Protein AF-A0A171DHA8-F1 (afdb_monomer_lite)

Radius of gyration: 13.78 Å; chains: 1; bounding box: 27×20×43 Å

Structure (mmCIF, N/CA/C/O backbone):
data_AF-A0A171DHA8-F1
#
_entry.id   AF-A0A171DHA8-F1
#
loop_
_atom_site.group_PDB
_atom_site.id
_ato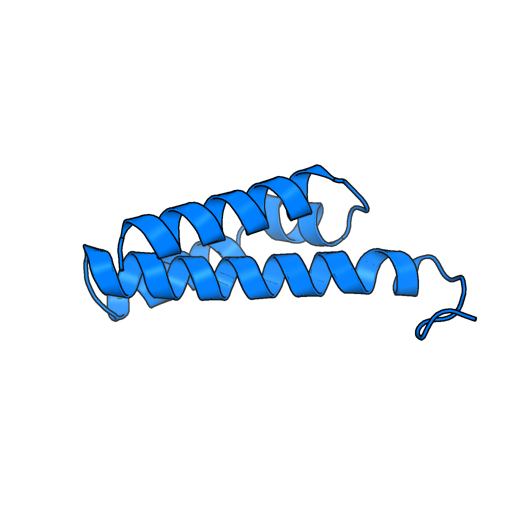m_site.type_symbol
_atom_site.label_atom_id
_atom_site.label_alt_id
_atom_site.label_comp_id
_atom_site.label_asym_id
_atom_site.label_entity_id
_atom_site.label_seq_id
_atom_site.pdbx_PDB_ins_code
_atom_site.Cartn_x
_atom_site.Cartn_y
_atom_site.Cartn_z
_atom_site.occupancy
_atom_site.B_iso_or_equiv
_atom_site.auth_seq_id
_atom_site.auth_comp_id
_atom_site.auth_asym_id
_atom_site.auth_atom_id
_atom_site.pdbx_PDB_model_num
ATOM 1 N N . MET A 1 1 ? 2.739 -6.392 -31.044 1.00 42.97 1 MET A N 1
ATOM 2 C CA . MET A 1 1 ? 3.725 -5.408 -30.548 1.00 42.97 1 MET A CA 1
ATOM 3 C C . MET A 1 1 ? 3.154 -4.801 -29.279 1.00 42.97 1 MET A C 1
ATOM 5 O O . MET A 1 1 ? 2.004 -4.388 -29.318 1.00 42.97 1 MET A O 1
ATOM 9 N N . GLY A 1 2 ? 3.861 -4.893 -28.149 1.00 60.53 2 GLY A N 1
ATOM 10 C CA . GLY A 1 2 ? 3.335 -4.462 -26.847 1.00 60.53 2 GLY A CA 1
ATOM 11 C C . GLY A 1 2 ? 2.974 -2.974 -26.826 1.00 60.53 2 GLY A C 1
ATOM 12 O O . GLY A 1 2 ? 3.610 -2.182 -27.516 1.00 60.53 2 GLY A O 1
ATOM 13 N N . LEU A 1 3 ? 1.960 -2.613 -26.031 1.00 62.09 3 LEU A N 1
ATOM 14 C CA . LEU A 1 3 ? 1.412 -1.250 -25.875 1.00 62.09 3 LEU A CA 1
ATOM 15 C C . LEU A 1 3 ? 2.451 -0.186 -25.475 1.00 62.09 3 LEU A C 1
ATOM 17 O O . LEU A 1 3 ? 2.212 1.005 -25.639 1.00 62.09 3 LEU A O 1
ATOM 21 N N . PHE A 1 4 ? 3.612 -0.615 -24.990 1.00 60.94 4 PHE A N 1
ATOM 22 C CA . PHE A 1 4 ? 4.754 0.229 -24.693 1.00 60.94 4 PHE A CA 1
ATOM 23 C C . PHE A 1 4 ? 5.954 -0.401 -25.402 1.00 60.94 4 PHE A C 1
ATOM 25 O O . PHE A 1 4 ? 6.258 -1.570 -25.167 1.00 60.94 4 PHE A O 1
ATOM 32 N N . GLY A 1 5 ? 6.581 0.328 -26.330 1.00 60.12 5 GLY A N 1
ATOM 33 C CA . GLY A 1 5 ? 7.720 -0.168 -27.109 1.00 60.12 5 GLY A CA 1
ATOM 34 C C . GLY A 1 5 ? 8.861 -0.708 -26.235 1.00 60.12 5 GLY A C 1
ATOM 35 O O . GLY A 1 5 ? 8.910 -0.462 -25.032 1.00 60.12 5 GLY A O 1
ATOM 36 N N . VAL A 1 6 ? 9.800 -1.441 -26.835 1.00 63.25 6 VAL A N 1
ATOM 37 C CA . VAL A 1 6 ? 10.929 -2.045 -26.107 1.00 63.25 6 VAL A CA 1
ATOM 38 C C . VAL A 1 6 ? 11.899 -0.939 -25.671 1.00 63.25 6 VAL A C 1
ATOM 40 O O . VAL A 1 6 ? 12.771 -0.528 -26.426 1.00 63.25 6 VAL A O 1
ATOM 43 N N . SER A 1 7 ? 11.707 -0.405 -24.466 1.00 72.75 7 SER A N 1
ATOM 44 C CA . SER A 1 7 ? 12.600 0.567 -23.831 1.00 72.75 7 SER A CA 1
ATOM 45 C C . SER A 1 7 ? 12.693 0.288 -22.332 1.00 72.75 7 SER A C 1
ATOM 47 O O . SER A 1 7 ? 11.724 -0.163 -21.716 1.00 72.75 7 SER A O 1
ATOM 49 N N . ASP A 1 8 ? 13.840 0.587 -21.718 1.00 70.81 8 ASP A N 1
ATOM 50 C CA . ASP A 1 8 ? 14.048 0.378 -20.277 1.00 70.81 8 ASP A CA 1
ATOM 51 C C . ASP A 1 8 ? 13.028 1.132 -19.412 1.00 70.81 8 ASP A C 1
ATOM 53 O O . ASP A 1 8 ? 12.680 0.688 -18.318 1.00 70.81 8 ASP A O 1
ATOM 57 N N . GLY A 1 9 ? 12.524 2.269 -19.903 1.00 73.94 9 GLY A N 1
ATOM 58 C CA . GLY A 1 9 ? 11.457 3.030 -19.252 1.00 73.94 9 GLY A CA 1
ATOM 59 C C . GLY A 1 9 ? 10.104 2.321 -19.322 1.00 73.94 9 GLY A C 1
ATOM 60 O O . GLY A 1 9 ? 9.418 2.202 -18.306 1.00 73.94 9 GLY A O 1
ATOM 61 N N . ALA A 1 10 ? 9.747 1.785 -20.493 1.00 75.31 10 ALA A N 1
ATOM 62 C CA . ALA A 1 10 ? 8.518 1.015 -20.686 1.00 75.31 10 ALA A CA 1
ATOM 63 C C . ALA A 1 10 ? 8.476 -0.246 -19.812 1.00 75.31 10 ALA A C 1
ATOM 65 O O . ALA A 1 10 ? 7.423 -0.578 -19.272 1.00 75.31 10 ALA A O 1
ATOM 66 N N . ALA A 1 11 ? 9.622 -0.903 -19.606 1.00 78.12 11 ALA A N 1
ATOM 67 C CA . ALA A 1 11 ? 9.722 -2.074 -18.738 1.00 78.12 11 ALA A CA 1
ATOM 68 C C . ALA A 1 11 ? 9.463 -1.752 -17.254 1.00 78.12 11 ALA A C 1
ATOM 70 O O . ALA A 1 11 ? 8.989 -2.611 -16.518 1.00 78.12 11 ALA A O 1
ATOM 71 N N . ARG A 1 12 ? 9.745 -0.520 -16.803 1.00 82.50 12 ARG A N 1
ATOM 72 C CA . ARG A 1 12 ? 9.592 -0.084 -15.398 1.00 82.50 12 ARG A CA 1
ATOM 73 C C . ARG A 1 12 ? 8.216 0.499 -15.089 1.00 82.50 12 ARG A C 1
ATOM 75 O O . ARG A 1 12 ? 7.771 0.444 -13.948 1.00 82.50 12 ARG A O 1
ATOM 82 N N . LEU A 1 13 ? 7.540 1.039 -16.098 1.00 83.50 13 LEU A N 1
ATOM 83 C CA . LEU A 1 13 ? 6.206 1.634 -15.995 1.00 83.50 13 LEU A CA 1
ATOM 84 C C . LEU A 1 13 ? 5.178 0.738 -15.264 1.00 83.50 13 LEU A C 1
ATOM 86 O O . LEU A 1 13 ? 4.553 1.232 -14.323 1.00 83.50 13 LEU A O 1
ATOM 90 N N . PRO A 1 14 ? 5.030 -0.569 -15.581 1.00 85.00 14 PRO A N 1
ATOM 91 C CA . PRO A 1 14 ? 4.093 -1.433 -14.857 1.00 85.00 14 PRO A CA 1
ATOM 92 C C . PRO A 1 14 ? 4.439 -1.588 -13.368 1.00 85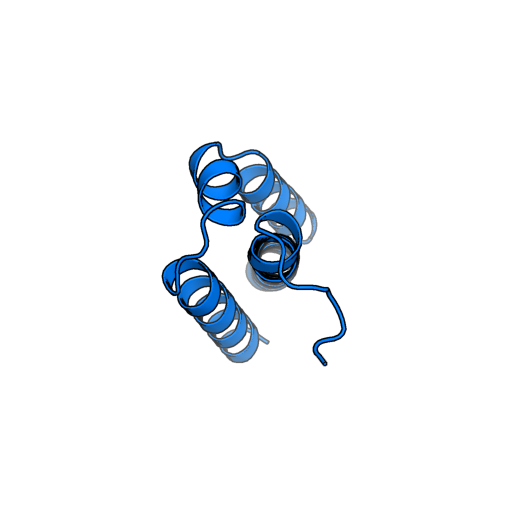.00 14 PRO A C 1
ATOM 94 O O . PRO A 1 14 ? 3.535 -1.654 -12.539 1.00 85.00 14 PRO A O 1
ATOM 97 N N . PHE A 1 15 ? 5.723 -1.580 -13.003 1.00 87.81 15 PHE A N 1
ATOM 98 C CA . PHE A 1 15 ? 6.163 -1.660 -11.605 1.00 87.81 15 PHE A CA 1
ATOM 99 C C . PHE A 1 15 ? 5.857 -0.371 -10.841 1.00 87.81 15 PHE A C 1
ATOM 101 O O . PHE A 1 15 ? 5.399 -0.418 -9.703 1.00 87.81 15 PHE A O 1
ATOM 108 N N . VAL A 1 16 ? 6.004 0.791 -11.475 1.00 88.88 16 VAL A N 1
ATOM 109 C CA . VAL A 1 16 ? 5.589 2.065 -10.869 1.00 88.88 16 VAL A CA 1
ATOM 110 C C . VAL A 1 16 ? 4.075 2.087 -10.625 1.00 88.88 16 VAL A C 1
ATOM 112 O O . VAL A 1 16 ? 3.632 2.521 -9.561 1.00 88.88 16 VAL A O 1
ATOM 115 N N . LEU A 1 17 ? 3.277 1.567 -11.563 1.00 89.94 17 LEU A N 1
ATOM 116 C CA . LEU A 1 17 ? 1.824 1.451 -11.399 1.00 89.94 17 LEU A CA 1
ATOM 117 C C . LEU A 1 17 ? 1.444 0.484 -10.269 1.00 89.94 17 LEU A C 1
ATOM 119 O O . LEU A 1 17 ? 0.593 0.819 -9.449 1.00 89.94 17 LEU A O 1
ATOM 123 N N . LEU A 1 18 ? 2.105 -0.673 -10.175 1.00 90.50 18 LEU A N 1
ATOM 124 C CA . LEU A 1 18 ? 1.940 -1.626 -9.067 1.00 90.50 18 LEU A CA 1
ATOM 125 C C . LEU A 1 18 ? 2.308 -1.006 -7.711 1.00 90.50 18 LEU A C 1
ATOM 127 O O . LEU A 1 18 ? 1.611 -1.213 -6.715 1.00 90.50 18 LEU A O 1
ATOM 131 N N . ALA A 1 19 ? 3.366 -0.197 -7.670 1.00 91.19 19 ALA A N 1
ATOM 132 C CA . ALA A 1 19 ? 3.782 0.495 -6.457 1.00 91.19 19 ALA A CA 1
ATOM 133 C C . ALA A 1 19 ? 2.745 1.531 -5.998 1.00 91.19 19 ALA A C 1
ATOM 135 O O . ALA A 1 19 ? 2.484 1.652 -4.798 1.00 91.19 19 ALA A O 1
ATOM 136 N N . LEU A 1 20 ? 2.134 2.250 -6.945 1.00 92.38 20 LEU A N 1
ATOM 137 C CA . LEU A 1 20 ? 1.054 3.195 -6.668 1.00 92.38 20 LEU A CA 1
ATOM 138 C C . LEU A 1 20 ? -0.227 2.470 -6.228 1.00 92.38 20 LEU A C 1
ATOM 140 O O . LEU A 1 20 ? -0.867 2.880 -5.260 1.00 92.38 20 LEU A O 1
ATOM 144 N N . LEU A 1 21 ? -0.563 1.358 -6.888 1.00 92.81 21 LEU A N 1
ATOM 145 C CA . LEU A 1 21 ? -1.693 0.505 -6.524 1.00 92.81 21 LEU A CA 1
ATOM 146 C C . LEU A 1 21 ? -1.551 -0.023 -5.090 1.00 92.81 21 LEU A C 1
ATOM 148 O O . LEU A 1 21 ? -2.499 0.042 -4.314 1.00 92.81 21 LEU A O 1
ATOM 152 N N . SER A 1 22 ? -0.357 -0.474 -4.706 1.00 93.50 22 SER A N 1
ATOM 153 C CA . SER A 1 22 ? -0.068 -0.936 -3.342 1.00 93.50 22 SER A CA 1
ATOM 154 C C . SER A 1 22 ? -0.292 0.148 -2.286 1.00 93.50 22 SER A C 1
ATOM 156 O O . SER A 1 22 ? -0.823 -0.141 -1.214 1.00 93.50 22 SER A O 1
ATOM 158 N N . ALA A 1 23 ? 0.070 1.401 -2.583 1.00 93.94 23 ALA A N 1
ATOM 159 C CA . ALA A 1 23 ? -0.181 2.521 -1.678 1.00 93.94 23 ALA A CA 1
ATOM 160 C C . ALA A 1 23 ? -1.689 2.737 -1.462 1.00 93.94 23 ALA A C 1
ATOM 162 O O . ALA A 1 23 ? -2.135 2.901 -0.324 1.00 93.94 23 ALA A O 1
ATOM 163 N N . TRP A 1 24 ? -2.486 2.637 -2.530 1.00 93.88 24 TRP A N 1
ATOM 164 C CA . TRP A 1 24 ? -3.946 2.686 -2.428 1.00 93.88 24 TRP A CA 1
ATOM 165 C C . TRP A 1 24 ? -4.493 1.507 -1.613 1.00 93.88 24 TRP A C 1
ATOM 167 O O . TRP A 1 24 ? -5.304 1.701 -0.709 1.00 93.88 24 TRP A O 1
ATOM 177 N N . ILE A 1 25 ? -4.024 0.285 -1.859 1.00 94.12 25 ILE A N 1
ATOM 178 C CA . ILE A 1 25 ? -4.469 -0.891 -1.100 1.00 94.12 25 ILE A CA 1
ATOM 179 C C . ILE A 1 25 ? -4.206 -0.701 0.403 1.00 94.12 25 ILE A C 1
ATOM 181 O O . ILE A 1 25 ? -5.096 -0.945 1.216 1.00 9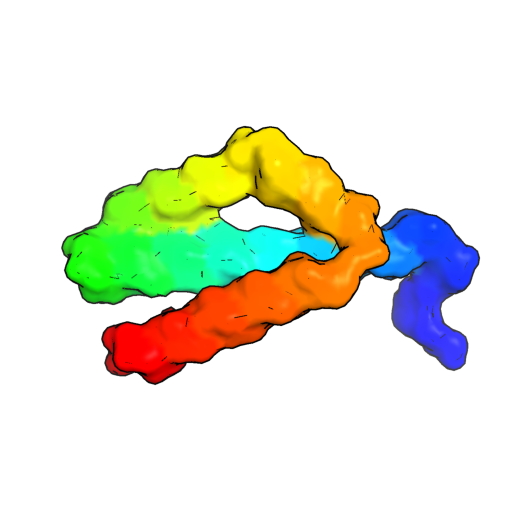4.12 25 ILE A O 1
ATOM 185 N N . ILE A 1 26 ? -3.037 -0.176 0.779 1.00 95.31 26 ILE A N 1
ATOM 186 C CA . ILE A 1 26 ? -2.699 0.134 2.177 1.00 95.31 26 ILE A CA 1
ATOM 187 C C . ILE A 1 26 ? -3.618 1.200 2.776 1.00 95.31 26 ILE A C 1
ATOM 189 O O . ILE A 1 26 ? -4.022 1.070 3.934 1.00 95.31 26 ILE A O 1
ATOM 193 N N . TYR A 1 27 ? -3.999 2.217 2.000 1.00 95.19 27 TYR A N 1
ATOM 194 C CA . TYR A 1 27 ? -5.030 3.160 2.427 1.00 95.19 27 TYR A CA 1
ATOM 195 C C . TYR A 1 27 ? -6.343 2.441 2.756 1.00 95.19 27 TYR A C 1
ATOM 197 O O . TYR A 1 27 ? -6.919 2.691 3.815 1.00 95.19 27 TYR A O 1
ATOM 205 N N . GLY A 1 28 ? -6.789 1.534 1.880 1.00 92.56 28 GLY A N 1
ATOM 206 C CA . GLY A 1 28 ? -8.004 0.741 2.077 1.00 92.56 28 GLY A CA 1
ATOM 207 C C . GLY A 1 28 ? -7.945 -0.103 3.349 1.00 92.56 28 GLY A C 1
ATOM 208 O O . GLY A 1 28 ? -8.829 0.004 4.194 1.00 92.56 28 GLY A O 1
ATOM 209 N N . ILE A 1 29 ? -6.860 -0.859 3.537 1.00 94.25 29 ILE A N 1
ATOM 210 C CA . ILE A 1 29 ? -6.647 -1.698 4.725 1.00 94.25 29 ILE A CA 1
ATOM 211 C C . ILE A 1 29 ? -6.660 -0.843 6.000 1.00 94.25 29 ILE A C 1
ATOM 213 O O . ILE A 1 29 ? -7.398 -1.131 6.939 1.00 94.25 29 ILE A O 1
ATOM 217 N N . GLY A 1 30 ? -5.885 0.244 6.043 1.00 93.62 30 GLY A N 1
ATOM 218 C CA . GLY A 1 30 ? -5.818 1.104 7.227 1.00 93.62 30 GLY A CA 1
ATOM 219 C C . GLY A 1 30 ? -7.132 1.835 7.524 1.00 93.62 30 GLY A C 1
ATOM 220 O O . GLY A 1 30 ? -7.454 2.076 8.691 1.00 93.62 30 GLY A O 1
ATOM 221 N N . ALA A 1 31 ? -7.906 2.160 6.484 1.00 94.00 31 ALA A N 1
ATOM 222 C CA . ALA A 1 31 ? -9.230 2.753 6.624 1.00 94.00 31 ALA A CA 1
ATOM 223 C C . ALA A 1 31 ? -10.263 1.769 7.190 1.00 94.00 31 ALA A C 1
ATOM 225 O O . ALA A 1 31 ? -11.124 2.211 7.949 1.00 94.00 31 ALA A O 1
ATOM 226 N N . LEU A 1 32 ? -10.158 0.479 6.852 1.00 93.38 32 LEU A N 1
ATOM 227 C CA . LEU A 1 32 ? -11.035 -0.584 7.354 1.00 93.38 32 LEU A CA 1
ATOM 228 C C . LEU A 1 32 ? -10.701 -0.991 8.797 1.00 93.38 32 LEU A C 1
ATOM 230 O O . LEU A 1 32 ? -11.608 -1.130 9.609 1.00 93.38 32 LEU A O 1
ATOM 234 N N . ILE A 1 33 ? -9.416 -1.159 9.131 1.00 94.00 33 ILE A N 1
ATOM 235 C CA . ILE A 1 33 ? -9.000 -1.690 10.444 1.00 94.00 33 ILE A CA 1
ATOM 236 C C . ILE A 1 33 ? -9.037 -0.620 11.544 1.00 94.00 33 ILE A C 1
ATOM 238 O O . ILE A 1 33 ? -9.450 -0.903 12.665 1.00 94.00 33 ILE A O 1
ATOM 242 N N . LEU A 1 34 ? -8.560 0.598 11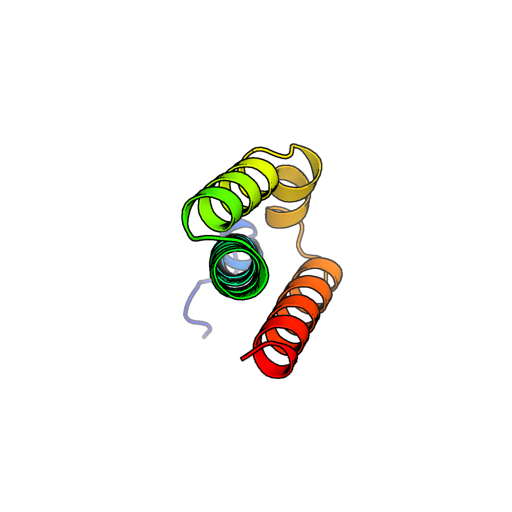.255 1.00 92.81 34 LEU A N 1
ATOM 243 C CA . LEU A 1 34 ? -8.406 1.658 12.262 1.00 92.81 34 LEU A CA 1
ATOM 244 C C . LEU A 1 34 ? -9.317 2.851 11.981 1.00 92.81 34 LEU A C 1
ATOM 246 O O . LEU A 1 34 ? -10.223 3.157 12.749 1.00 92.81 34 LEU A O 1
ATOM 250 N N . SER A 1 35 ? -8.998 3.613 10.934 1.00 93.25 35 SER A N 1
ATOM 251 C CA . SER A 1 35 ? -9.718 4.827 10.559 1.00 93.25 35 SER A CA 1
ATOM 252 C C . SER A 1 35 ? -9.199 5.375 9.237 1.00 93.25 35 SER A C 1
ATOM 254 O O . SER A 1 35 ? -8.039 5.191 8.858 1.00 93.25 35 SER A O 1
ATOM 256 N N . ARG A 1 36 ? -10.026 6.178 8.567 1.00 91.88 36 ARG A N 1
ATOM 257 C CA . ARG A 1 36 ? -9.670 6.830 7.299 1.00 91.88 36 ARG A CA 1
ATOM 258 C C . ARG A 1 36 ? -8.417 7.717 7.386 1.00 91.88 36 ARG A C 1
ATOM 260 O O . ARG A 1 36 ? -7.683 7.831 6.407 1.00 91.88 36 ARG A O 1
ATOM 267 N N . ARG A 1 37 ? -8.151 8.325 8.554 1.00 94.06 37 ARG A N 1
ATOM 268 C CA . ARG A 1 37 ? -6.932 9.119 8.809 1.00 94.06 37 ARG A CA 1
ATOM 269 C C . ARG A 1 37 ? -5.694 8.230 8.927 1.00 94.06 37 ARG A C 1
ATOM 271 O O . ARG A 1 37 ? -4.671 8.549 8.328 1.00 94.06 37 ARG A O 1
ATOM 278 N N . ALA A 1 38 ? -5.804 7.108 9.640 1.00 92.69 38 ALA A N 1
ATOM 279 C CA . ALA A 1 38 ? -4.715 6.144 9.775 1.00 92.69 38 ALA A CA 1
ATOM 280 C C . ALA A 1 38 ? -4.337 5.528 8.417 1.00 92.69 38 ALA A C 1
ATOM 282 O O . ALA A 1 38 ? -3.157 5.477 8.081 1.00 92.69 38 ALA A O 1
ATOM 283 N N . GLY A 1 39 ? -5.328 5.160 7.594 1.00 93.69 39 GLY A N 1
ATOM 284 C CA . GLY A 1 39 ? -5.092 4.688 6.225 1.00 93.69 39 GLY A CA 1
ATOM 285 C C . GLY A 1 39 ? -4.372 5.718 5.350 1.00 93.69 39 GLY A C 1
ATOM 286 O O . GLY A 1 39 ? -3.431 5.375 4.635 1.00 93.69 39 GLY A O 1
ATOM 287 N N . ALA A 1 40 ? -4.755 6.999 5.439 1.00 94.50 40 ALA A N 1
ATOM 288 C CA . ALA A 1 40 ? -4.075 8.070 4.706 1.00 94.50 40 ALA A CA 1
ATOM 289 C C . ALA A 1 40 ? -2.606 8.199 5.127 1.00 94.50 40 ALA A C 1
ATOM 291 O O . ALA A 1 40 ? -1.723 8.219 4.272 1.00 94.50 40 ALA A O 1
ATOM 292 N N . MET A 1 41 ? -2.332 8.215 6.435 1.00 95.62 41 MET A N 1
ATOM 293 C CA . MET A 1 41 ? -0.964 8.267 6.956 1.00 95.62 41 MET A CA 1
ATOM 294 C C . MET A 1 41 ? -0.139 7.055 6.511 1.00 95.62 41 MET A C 1
ATOM 296 O O . MET A 1 41 ? 0.983 7.231 6.049 1.00 95.62 41 MET A O 1
ATOM 300 N N . ALA A 1 42 ? -0.699 5.845 6.570 1.00 93.81 42 ALA A N 1
ATOM 301 C CA . ALA A 1 42 ? -0.014 4.626 6.141 1.00 93.81 42 ALA A CA 1
ATOM 302 C C . ALA A 1 42 ? 0.358 4.661 4.648 1.00 93.81 42 ALA A C 1
ATOM 304 O O . ALA A 1 42 ? 1.495 4.357 4.285 1.00 93.81 42 ALA A O 1
ATOM 305 N N . SER A 1 43 ? -0.562 5.105 3.785 1.00 94.25 43 SER A N 1
ATOM 306 C CA . SER A 1 43 ? -0.284 5.282 2.355 1.00 94.25 43 SER A CA 1
ATOM 307 C C . SER A 1 43 ? 0.796 6.337 2.101 1.00 94.25 43 SER A C 1
ATOM 309 O O . SER A 1 43 ? 1.641 6.138 1.228 1.00 94.25 43 SER A O 1
ATOM 311 N N . PHE A 1 44 ? 0.799 7.441 2.855 1.00 94.12 44 PHE A N 1
ATOM 312 C CA . PHE A 1 44 ? 1.834 8.473 2.755 1.00 94.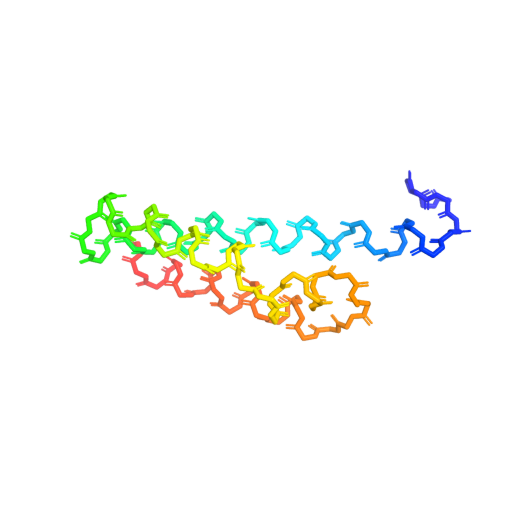12 44 PHE A CA 1
ATOM 313 C C . PHE A 1 44 ? 3.205 7.965 3.212 1.00 94.12 44 PHE A C 1
ATOM 315 O O . PHE A 1 44 ? 4.207 8.2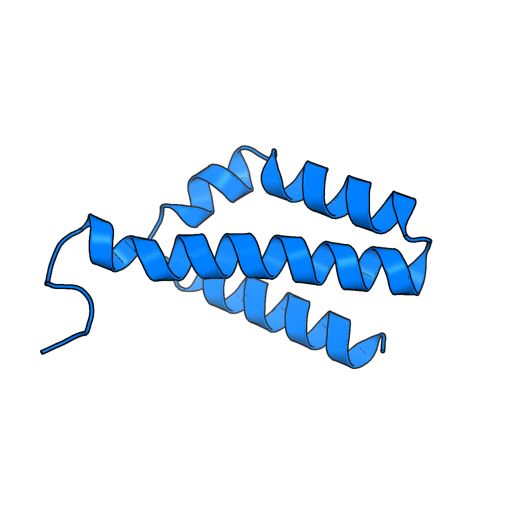24 2.546 1.00 94.12 44 PHE A O 1
ATOM 322 N N . ILE A 1 45 ? 3.263 7.212 4.310 1.00 94.44 45 ILE A N 1
ATOM 323 C CA . ILE A 1 45 ? 4.507 6.622 4.821 1.00 94.44 45 ILE A CA 1
ATOM 324 C C . ILE A 1 45 ? 5.086 5.642 3.798 1.00 94.44 45 ILE A C 1
ATOM 326 O O . ILE A 1 45 ? 6.278 5.696 3.500 1.00 94.44 45 ILE A O 1
ATOM 330 N N . LEU A 1 46 ? 4.249 4.788 3.201 1.00 92.69 46 LEU A N 1
ATOM 331 C CA . LEU A 1 46 ? 4.700 3.867 2.159 1.00 92.69 46 LEU A CA 1
ATOM 332 C C . LEU A 1 46 ? 5.221 4.622 0.929 1.00 92.69 46 LEU A C 1
ATOM 334 O O . LEU A 1 46 ? 6.306 4.322 0.439 1.00 92.69 46 LEU A O 1
ATOM 338 N N . GLY A 1 47 ? 4.474 5.621 0.447 1.00 88.62 47 GLY A N 1
ATOM 339 C CA . GLY A 1 47 ? 4.842 6.396 -0.740 1.00 88.62 47 GLY A CA 1
ATOM 340 C C . GLY A 1 47 ? 6.111 7.238 -0.567 1.00 88.62 47 GLY A C 1
ATOM 341 O O . GLY A 1 47 ? 6.852 7.429 -1.528 1.00 88.62 47 GLY A O 1
ATOM 342 N N . THR A 1 48 ? 6.383 7.716 0.649 1.00 90.88 48 THR A N 1
ATOM 343 C CA . THR A 1 48 ? 7.580 8.517 0.969 1.00 90.88 48 THR A CA 1
ATOM 344 C C . THR A 1 48 ? 8.773 7.677 1.425 1.00 90.88 48 THR A C 1
ATOM 346 O O . THR A 1 48 ? 9.889 8.190 1.510 1.00 90.88 48 THR A O 1
ATOM 349 N N . SER A 1 49 ? 8.580 6.379 1.675 1.00 93.50 49 SER A N 1
ATOM 350 C CA . SER A 1 49 ? 9.666 5.472 2.035 1.00 93.50 49 SER A CA 1
ATOM 351 C C . SER A 1 49 ? 10.667 5.333 0.890 1.00 93.50 49 SER A C 1
ATOM 353 O O . SER A 1 49 ? 10.332 4.896 -0.215 1.00 93.50 49 SER A O 1
ATOM 355 N N . TYR A 1 50 ? 11.933 5.645 1.179 1.00 89.69 50 TYR A N 1
ATOM 356 C CA . TYR A 1 50 ? 13.030 5.510 0.221 1.00 89.69 50 TYR A CA 1
ATOM 357 C C . TYR A 1 50 ? 13.126 4.091 -0.354 1.00 89.69 50 TYR A C 1
ATOM 359 O O . TYR A 1 50 ? 13.336 3.924 -1.555 1.00 89.69 50 TYR A O 1
ATOM 367 N N . LEU A 1 51 ? 12.920 3.067 0.482 1.00 88.81 51 LEU A N 1
ATOM 368 C CA . LEU A 1 51 ? 12.967 1.669 0.054 1.00 88.81 51 LEU A CA 1
ATOM 369 C C . LEU A 1 51 ? 11.888 1.365 -0.986 1.00 88.81 51 LEU A C 1
ATOM 371 O O . LEU A 1 51 ? 12.194 0.755 -2.008 1.00 88.81 51 LEU A O 1
ATOM 375 N N . TRP A 1 52 ? 10.658 1.833 -0.763 1.00 90.56 52 TRP A N 1
ATOM 376 C CA . TRP A 1 52 ? 9.544 1.611 -1.685 1.00 90.56 52 TRP A CA 1
ATOM 377 C C . TRP A 1 52 ? 9.742 2.367 -3.003 1.00 90.56 52 TRP A C 1
ATOM 379 O O . TRP A 1 52 ? 9.607 1.796 -4.087 1.00 90.56 52 TRP A O 1
ATOM 389 N N . ALA A 1 53 ? 10.171 3.629 -2.922 1.00 87.88 53 ALA A N 1
ATOM 390 C CA . ALA A 1 53 ? 10.491 4.442 -4.091 1.00 87.88 53 ALA A CA 1
ATOM 391 C C . ALA A 1 53 ? 11.633 3.834 -4.927 1.00 87.88 53 ALA A C 1
ATOM 393 O O . ALA A 1 53 ? 11.548 3.804 -6.157 1.00 87.88 53 ALA A O 1
ATOM 394 N N . ALA A 1 54 ? 12.677 3.302 -4.284 1.00 88.44 54 ALA A N 1
ATOM 395 C CA . ALA A 1 54 ? 13.777 2.622 -4.962 1.00 88.44 54 ALA A CA 1
ATOM 396 C C . ALA A 1 54 ? 13.336 1.292 -5.597 1.00 88.44 54 ALA A C 1
ATOM 398 O O . ALA A 1 54 ? 13.719 1.009 -6.734 1.00 88.44 54 ALA A O 1
ATOM 399 N N . TYR A 1 55 ? 12.510 0.503 -4.901 1.00 87.50 55 TYR A N 1
ATOM 400 C CA . TYR A 1 55 ? 11.993 -0.771 -5.409 1.00 87.50 55 TYR A CA 1
ATOM 401 C C . TYR A 1 55 ? 11.040 -0.593 -6.593 1.00 87.50 55 TYR A C 1
ATOM 403 O O . TYR A 1 55 ? 11.145 -1.341 -7.557 1.00 87.50 55 TYR A O 1
ATOM 411 N N . SER A 1 56 ? 10.179 0.431 -6.582 1.00 85.56 56 SER A N 1
ATOM 412 C CA . SER A 1 56 ? 9.222 0.704 -7.671 1.00 85.56 56 SER A CA 1
ATOM 413 C C . SER A 1 56 ? 9.871 0.927 -9.045 1.00 85.56 56 SER A C 1
ATOM 415 O O . SER A 1 56 ? 9.237 0.730 -10.078 1.00 85.56 56 SER A O 1
ATOM 417 N N . ARG A 1 57 ? 11.149 1.330 -9.068 1.00 86.50 57 ARG A N 1
ATOM 418 C CA . ARG A 1 57 ? 11.928 1.587 -10.290 1.00 86.50 57 ARG A CA 1
ATOM 419 C C . ARG A 1 57 ? 12.757 0.385 -10.740 1.00 86.50 57 ARG A C 1
ATOM 421 O O . ARG A 1 57 ? 13.384 0.453 -11.799 1.00 86.50 57 ARG A O 1
ATOM 428 N N . ARG A 1 58 ? 12.801 -0.684 -9.942 1.00 85.56 58 ARG A N 1
ATOM 429 C CA . ARG A 1 58 ? 13.483 -1.933 -10.279 1.00 85.56 58 ARG A CA 1
ATOM 430 C C . ARG A 1 58 ? 12.487 -2.894 -10.910 1.00 85.56 58 ARG A C 1
ATOM 432 O O . ARG A 1 58 ? 11.396 -3.106 -10.394 1.00 85.56 58 ARG A O 1
ATOM 439 N N . VAL A 1 59 ? 12.901 -3.506 -12.012 1.00 81.62 59 VAL A N 1
ATOM 440 C CA . VAL A 1 59 ? 12.178 -4.619 -12.633 1.00 81.62 59 VAL A CA 1
ATOM 441 C C . VAL A 1 59 ? 12.484 -5.861 -11.796 1.00 81.62 59 VAL A C 1
ATOM 443 O O . VAL A 1 59 ? 13.489 -6.527 -12.021 1.00 81.62 59 VAL A O 1
ATOM 446 N N . SER A 1 60 ? 11.675 -6.105 -10.764 1.00 82.69 60 SER A N 1
ATOM 447 C CA . SER A 1 60 ? 11.789 -7.279 -9.893 1.00 82.69 60 SER A CA 1
ATOM 448 C C . SER A 1 60 ? 10.415 -7.913 -9.664 1.00 82.69 60 SER A C 1
ATOM 450 O O . SER A 1 60 ? 9.450 -7.175 -9.431 1.00 82.69 60 SER A O 1
ATOM 452 N N . PRO A 1 61 ? 10.302 -9.256 -9.673 1.00 84.56 61 PRO A N 1
ATOM 453 C CA . PRO A 1 61 ? 9.061 -9.941 -9.311 1.00 84.56 61 PRO A CA 1
ATOM 454 C C . PRO A 1 61 ? 8.598 -9.632 -7.878 1.00 84.56 61 PRO A C 1
ATOM 456 O O . PRO A 1 61 ? 7.403 -9.724 -7.602 1.00 84.56 61 PRO A O 1
ATOM 459 N N . ASP A 1 62 ? 9.496 -9.203 -6.986 1.00 86.69 62 ASP A N 1
ATOM 460 C CA . ASP A 1 62 ? 9.180 -8.928 -5.577 1.00 86.69 62 ASP A CA 1
ATOM 461 C C . ASP A 1 62 ? 8.049 -7.908 -5.418 1.00 86.69 62 ASP A C 1
ATOM 463 O O . ASP A 1 62 ? 7.158 -8.073 -4.586 1.00 86.69 62 ASP A O 1
ATOM 467 N N . LEU A 1 63 ? 8.051 -6.859 -6.244 1.00 87.56 63 LEU A N 1
ATOM 468 C CA . LEU A 1 63 ? 7.063 -5.789 -6.146 1.00 87.56 63 LEU A CA 1
ATOM 469 C C . LEU A 1 63 ? 5.659 -6.275 -6.537 1.00 87.56 63 LEU A C 1
ATOM 471 O O . LEU A 1 63 ? 4.667 -5.881 -5.920 1.00 87.56 63 LEU A O 1
ATOM 475 N N . ALA A 1 64 ? 5.576 -7.159 -7.534 1.00 87.81 64 ALA A N 1
ATOM 476 C CA . ALA A 1 64 ? 4.324 -7.799 -7.915 1.00 87.81 64 ALA A CA 1
ATOM 477 C C . ALA A 1 64 ? 3.826 -8.715 -6.788 1.00 87.81 64 ALA A C 1
ATOM 479 O O . ALA A 1 64 ? 2.667 -8.609 -6.389 1.00 87.81 64 ALA A O 1
ATOM 480 N N . SER A 1 65 ? 4.710 -9.533 -6.209 1.00 90.56 65 SER A N 1
ATOM 481 C CA . SER A 1 65 ? 4.386 -10.409 -5.076 1.00 90.56 65 SER A CA 1
ATOM 482 C C . SER A 1 65 ? 3.849 -9.629 -3.875 1.00 90.56 65 SER A C 1
ATOM 484 O O . SER A 1 65 ? 2.817 -10.000 -3.319 1.00 90.56 65 SER A O 1
ATOM 486 N N . ILE A 1 66 ? 4.487 -8.512 -3.508 1.00 91.19 66 ILE A N 1
ATOM 487 C CA . ILE A 1 66 ? 4.024 -7.645 -2.412 1.00 91.19 66 ILE A CA 1
ATOM 488 C C . ILE A 1 66 ? 2.657 -7.034 -2.741 1.00 91.19 66 ILE A C 1
ATOM 490 O O . ILE A 1 66 ? 1.773 -7.024 -1.887 1.00 91.19 66 ILE A O 1
ATOM 494 N N . SER A 1 67 ? 2.459 -6.567 -3.976 1.00 91.62 67 SER A N 1
ATOM 495 C CA . SER A 1 67 ? 1.183 -5.977 -4.406 1.00 91.62 67 SER A CA 1
ATOM 496 C C . SER A 1 67 ? 0.031 -6.984 -4.306 1.00 91.62 67 SER A C 1
ATOM 498 O O . SER A 1 67 ? -1.029 -6.661 -3.768 1.00 91.62 67 SER A O 1
ATOM 500 N N . PHE A 1 68 ? 0.238 -8.220 -4.774 1.00 92.69 68 PHE A N 1
ATOM 501 C CA . PHE A 1 68 ? -0.761 -9.287 -4.676 1.00 92.69 68 PHE A CA 1
ATOM 502 C C . PHE A 1 68 ? -0.999 -9.737 -3.237 1.00 92.69 68 PHE A C 1
ATOM 504 O O . PHE A 1 68 ? -2.142 -9.985 -2.860 1.00 92.69 68 PHE A O 1
ATOM 511 N N . PHE A 1 69 ? 0.049 -9.796 -2.417 1.00 94.81 69 PHE A N 1
ATOM 512 C CA . PHE A 1 69 ? -0.091 -10.095 -0.998 1.00 94.81 69 PHE A CA 1
ATOM 513 C C . PHE A 1 69 ? -0.952 -9.041 -0.288 1.00 94.81 69 PHE A C 1
ATOM 515 O O . PHE A 1 69 ? -1.903 -9.394 0.404 1.00 94.81 69 PHE A O 1
ATOM 522 N N . LEU A 1 70 ? -0.689 -7.750 -0.521 1.00 93.56 70 LEU A N 1
ATOM 523 C CA . LEU A 1 70 ? -1.505 -6.656 0.012 1.00 93.56 70 LEU A CA 1
ATOM 524 C C . LEU A 1 70 ? -2.957 -6.740 -0.472 1.00 93.56 70 LEU A C 1
ATOM 526 O O . LEU A 1 70 ? -3.874 -6.538 0.321 1.00 93.56 70 LEU A O 1
ATOM 530 N N . ALA A 1 71 ? -3.183 -7.070 -1.746 1.00 92.69 71 ALA A N 1
ATOM 531 C CA . ALA A 1 71 ? -4.531 -7.284 -2.271 1.00 92.69 71 ALA A CA 1
ATOM 532 C C . ALA A 1 71 ? -5.243 -8.451 -1.564 1.00 92.69 71 ALA A C 1
ATOM 534 O O . ALA A 1 71 ? -6.412 -8.329 -1.210 1.00 92.69 71 ALA A O 1
ATOM 535 N N . GLY A 1 72 ? -4.531 -9.551 -1.297 1.00 94.88 72 GLY A N 1
ATOM 536 C CA . GLY A 1 72 ? -5.041 -10.677 -0.515 1.00 94.88 72 GLY A CA 1
ATOM 537 C C . GLY A 1 72 ? -5.413 -10.281 0.915 1.00 94.88 72 GLY A C 1
ATOM 538 O O . GLY A 1 72 ? -6.483 -10.649 1.390 1.00 94.88 72 GLY A O 1
ATOM 539 N N . VAL A 1 73 ? -4.586 -9.468 1.580 1.00 94.69 73 VAL A N 1
ATOM 540 C CA . VAL A 1 73 ? -4.903 -8.926 2.913 1.00 94.69 73 VAL A CA 1
ATOM 541 C C . VAL A 1 73 ? -6.142 -8.032 2.863 1.00 94.69 73 VAL A C 1
ATOM 543 O O . VAL A 1 73 ? -7.006 -8.144 3.725 1.00 94.69 73 VAL A O 1
ATOM 546 N N . LEU A 1 74 ? -6.276 -7.178 1.847 1.00 94.00 74 LEU A N 1
ATOM 547 C CA . LEU A 1 74 ? -7.473 -6.354 1.675 1.00 94.00 74 LEU A CA 1
ATOM 548 C C . LEU A 1 74 ? -8.731 -7.210 1.458 1.00 94.00 74 LEU A C 1
ATOM 550 O O . LEU A 1 74 ? -9.784 -6.862 1.982 1.00 94.00 74 LEU A O 1
ATOM 554 N N . LEU A 1 75 ? -8.639 -8.310 0.705 1.00 93.75 75 LEU A N 1
ATOM 555 C CA . LEU A 1 75 ? -9.731 -9.279 0.516 1.00 93.75 75 LEU A CA 1
ATOM 556 C C . LEU A 1 75 ? -10.074 -10.058 1.785 1.00 93.75 75 LEU A C 1
ATOM 558 O O . LEU A 1 75 ? -11.217 -10.456 1.951 1.00 93.75 75 LEU A O 1
ATOM 562 N N . LEU A 1 76 ? -9.104 -10.269 2.671 1.00 95.06 76 LEU A N 1
ATOM 563 C CA . LEU A 1 76 ? -9.325 -10.929 3.955 1.00 95.06 76 LEU A CA 1
ATOM 564 C C . LEU A 1 76 ? -10.008 -10.011 4.981 1.00 95.06 76 LEU A C 1
ATOM 566 O O . LEU A 1 76 ? -10.704 -10.497 5.866 1.00 95.06 76 LEU A O 1
ATOM 570 N N . VAL A 1 77 ? -9.742 -8.704 4.908 1.00 91.75 77 VAL A N 1
ATOM 571 C CA . VAL A 1 77 ? -10.206 -7.706 5.889 1.00 91.75 77 VAL A CA 1
ATOM 572 C C . VAL A 1 77 ? -11.571 -7.107 5.535 1.00 91.75 77 VAL A C 1
ATOM 574 O O . VAL A 1 77 ? -12.262 -6.638 6.438 1.00 91.75 77 VAL A O 1
ATOM 577 N N . GLN A 1 78 ? -11.928 -7.063 4.249 1.00 81.12 78 GLN A N 1
ATOM 578 C CA . GLN A 1 78 ? -13.239 -6.584 3.786 1.00 81.12 78 GLN A CA 1
ATOM 579 C C . GLN A 1 78 ? -14.360 -7.579 4.097 1.00 81.12 78 GLN A C 1
ATOM 581 O O . GLN A 1 78 ? -15.485 -7.091 4.344 1.00 81.12 78 GLN A O 1
#

Organism: NCBI:txid431041

pLDDT: mean 87.41, std 10.18, range [42.97, 95.62]

Sequence (78 aa):
MGLFGVSDGAARLPFVLLALLSAWIIYGIGALILSRRAGAMASFILGTSYLWAAYSRRVSPDLASISFFLAGVLLLVQ

InterPro domains:
  IPR038731 Glycosyltransferase RgtA/B/C/D-like [PF13231] (2-77)
  IPR050297 Lipid A-modifying glycosyltransferase 83 [PTHR33908] (2-78)

Foldseek 3Di:
DDPFPPDLVSLLVVLLVLLLLLLVLQCLLLCLPPRNVRSPVRSVCSVPDPVSVVRSRDNDCVSVVSSVVSVVSSVVRD

Secondary structure (DSSP, 8-state):
--SS-S-HHHHHHHHHHHHHHHHHHHHHHHHHHT-HHHHHHHHHHHHH-HHHHHHHTS--HHHHHHHHHHHHHHHHH-